Protein AF-A0A445ALJ9-F1 (afdb_monomer)

Organism: Arachis hypogaea (NCBI:txid3818)

Nearest PDB structures (foldseek):
  7dtq-assembly1_B  TM=8.914E-01  e=7.299E-04  Aloe arborescens
  7ffc-assembly4_H-2  TM=9.143E-01  e=3.117E-03  Aquilaria sinensis
  3oit-assembly1_B  TM=8.500E-01  e=1.412E-03  Oryza sativa Japonica Group
  6cqb-assembly1_B  TM=8.879E-01  e=2.394E-03  Piper methysticum
  7ffg-assembly1_A  TM=9.078E-01  e=3.117E-03  Aquilaria sinensis

Secondary structure (DSSP, 8-state):
-HHHHHHHHHHHHHHHHHHHHHH---GGGEEEEEEEESS---SS-HHHHHHHHHT--TT-EEEEESS-HHHHHHHHHHHHHHSTT-EEEEEEE--GGGS------

pLDDT: mean 81.62, std 11.23, range [48.72, 95.0]

Radius of gyration: 14.86 Å; Cα contacts (8 Å, |Δi|>4): 128; chains: 1; bounding box: 45×22×45 Å

Solvent-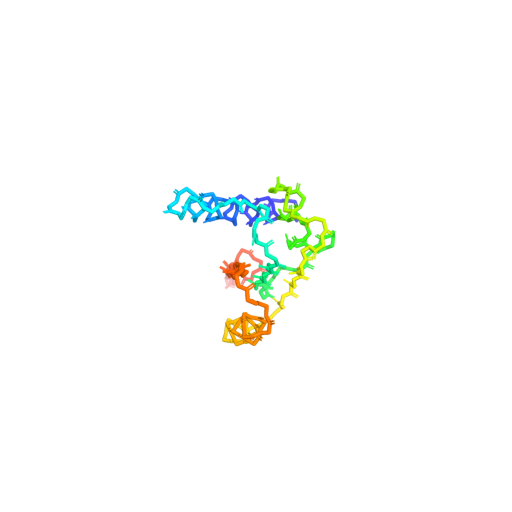accessible surface area (backbone atoms only — not comparable to full-atom values): 6325 Å² total; per-residue (Å²): 114,73,62,66,51,51,53,52,48,52,54,53,47,54,56,49,52,54,48,37,67,74,66,69,57,59,57,62,56,36,44,34,40,38,30,36,30,62,78,64,85,56,87,80,41,69,42,56,51,50,43,64,71,66,58,38,36,95,82,45,47,68,38,75,36,61,65,59,75,67,58,55,53,52,52,48,51,60,49,50,73,74,40,77,96,55,39,69,48,78,49,76,58,86,65,64,84,84,71,67,78,88,71,80,133

Sequence (105 aa):
MCTARKEVEDVMFGAIDDLLAKTSINPKDIEILIVNCSLFNPTPSLSANIVNHYKFRGNIKSFNLASAKVISTDLAKNFLQVHSNSYAIVVSTENITLNWYTGND

InterPro domains:
  IPR012392 Very-long-chain 3-ketoacyl-CoA synthase [PTHR31561] (3-105)
  IPR013601 FAE1/Type III polyketide synthase-like protein [PF08392] (2-105)
  IPR016039 Thiolase-like [G3DSA:3.40.47.10] (1-105)
  IPR016039 Thiolase-like [SSF53901] (4-105)

Foldseek 3Di:
DVVLLVVVLVVQVVVVVVVCVVVVDQLQLAQEEEEEEQQDADPVGSQVVVCVVSVYHPNHHYHYHNDDPPVQVVVQVVVCVVDPSGDYDYHYDYDCPRVDDPDDD

Structure (mmCIF, N/CA/C/O backbone):
data_AF-A0A445ALJ9-F1
#
_entry.id   AF-A0A445ALJ9-F1
#
loop_
_atom_site.group_PDB
_atom_site.id
_atom_site.type_symbol
_atom_site.label_atom_id
_atom_site.label_alt_id
_atom_site.label_comp_id
_atom_site.label_asym_id
_atom_site.label_entity_id
_atom_site.label_seq_id
_atom_site.pdbx_PDB_ins_code
_atom_site.Cartn_x
_atom_site.Cartn_y
_atom_site.Cartn_z
_atom_site.occupancy
_atom_site.B_iso_or_equiv
_atom_site.auth_seq_id
_atom_site.auth_comp_id
_atom_site.auth_asym_id
_atom_site.auth_atom_id
_atom_site.pdbx_PDB_model_num
ATOM 1 N N . MET A 1 1 ? 13.774 7.364 -17.288 1.00 48.72 1 MET A N 1
ATOM 2 C CA . MET A 1 1 ? 13.304 7.623 -15.904 1.00 48.72 1 MET A CA 1
ATOM 3 C C . MET A 1 1 ? 11.779 7.621 -15.777 1.00 48.72 1 MET A C 1
ATOM 5 O O . MET A 1 1 ? 11.291 6.926 -14.900 1.00 48.72 1 MET A O 1
ATOM 9 N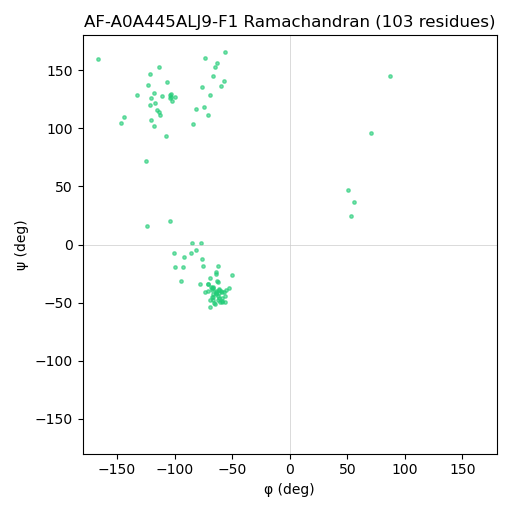 N . CYS A 1 2 ? 11.010 8.317 -16.631 1.00 55.34 2 CYS A N 1
ATOM 10 C CA . CYS A 1 2 ? 9.537 8.339 -16.520 1.00 55.34 2 CYS A CA 1
ATOM 11 C C . CYS A 1 2 ? 8.846 6.973 -16.717 1.00 55.34 2 CYS A C 1
ATOM 13 O O . CYS A 1 2 ? 7.823 6.722 -16.091 1.00 55.34 2 CYS A O 1
ATOM 15 N N . THR A 1 3 ? 9.407 6.080 -17.535 1.00 62.28 3 THR A N 1
ATOM 16 C CA . THR A 1 3 ? 8.843 4.746 -17.812 1.00 62.28 3 THR A CA 1
ATOM 17 C C . THR A 1 3 ? 8.909 3.812 -16.606 1.00 62.28 3 THR A C 1
ATOM 19 O O . THR A 1 3 ? 7.888 3.258 -16.224 1.00 62.28 3 THR A O 1
ATOM 22 N N . ALA A 1 4 ? 10.068 3.725 -15.944 1.00 63.09 4 ALA A N 1
ATOM 23 C CA . ALA A 1 4 ? 10.248 2.881 -14.759 1.00 63.09 4 ALA A CA 1
ATOM 24 C C . ALA A 1 4 ? 9.348 3.310 -13.587 1.00 63.09 4 ALA A C 1
ATOM 26 O O . ALA A 1 4 ? 8.890 2.470 -12.82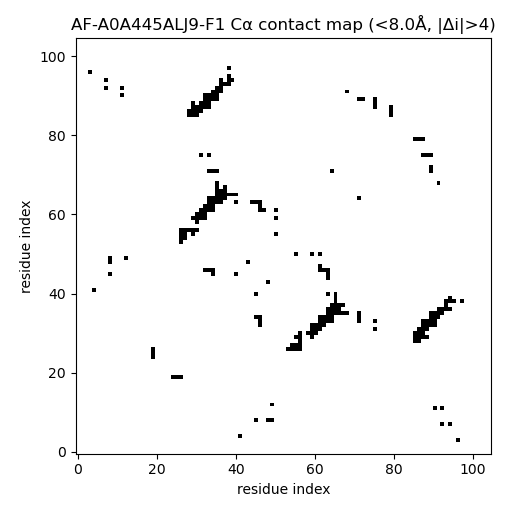1 1.00 63.09 4 ALA A O 1
ATOM 27 N N . ARG A 1 5 ? 9.062 4.616 -13.460 1.00 69.44 5 ARG A N 1
ATOM 28 C CA . ARG A 1 5 ? 8.115 5.119 -12.457 1.00 69.44 5 ARG A CA 1
ATOM 29 C C . ARG A 1 5 ? 6.701 4.618 -12.721 1.00 69.44 5 ARG A C 1
ATOM 31 O O . ARG A 1 5 ? 6.076 4.087 -11.813 1.00 69.44 5 ARG A O 1
ATOM 38 N N . LYS A 1 6 ? 6.228 4.792 -13.955 1.00 73.75 6 LYS A N 1
ATOM 39 C CA . LYS A 1 6 ? 4.870 4.419 -14.348 1.00 73.75 6 LYS A CA 1
ATOM 40 C C . LYS A 1 6 ? 4.651 2.912 -14.245 1.00 73.75 6 LYS A C 1
ATOM 42 O O . LYS A 1 6 ? 3.646 2.486 -13.710 1.00 73.75 6 LYS A O 1
ATOM 47 N N . GLU A 1 7 ? 5.628 2.122 -14.676 1.00 72.88 7 GLU A N 1
ATOM 48 C CA . GLU A 1 7 ? 5.572 0.662 -14.584 1.00 72.88 7 GLU A CA 1
ATOM 49 C C . GLU A 1 7 ? 5.470 0.176 -13.131 1.00 72.88 7 GLU A C 1
ATOM 51 O O . GLU A 1 7 ? 4.621 -0.650 -12.811 1.00 72.88 7 GLU A O 1
ATOM 56 N N . VAL A 1 8 ? 6.290 0.729 -12.229 1.00 74.12 8 VAL A N 1
ATOM 57 C CA . VAL A 1 8 ? 6.228 0.384 -10.800 1.00 74.12 8 VAL A CA 1
ATOM 58 C C . VAL A 1 8 ? 4.897 0.801 -10.187 1.00 74.12 8 VAL A C 1
ATOM 60 O O . VAL A 1 8 ? 4.323 0.043 -9.411 1.00 74.12 8 VAL A O 1
ATOM 63 N N . GLU A 1 9 ? 4.408 1.993 -10.523 1.00 80.12 9 GLU A N 1
ATOM 64 C CA . GLU A 1 9 ? 3.113 2.484 -10.053 1.00 80.12 9 GLU A CA 1
ATOM 65 C C . GLU A 1 9 ? 1.967 1.596 -10.553 1.00 80.12 9 GLU A C 1
ATOM 67 O O . GLU A 1 9 ? 1.178 1.147 -9.732 1.00 80.12 9 GLU A O 1
ATOM 72 N N . ASP A 1 10 ? 1.925 1.252 -11.842 1.00 81.88 10 ASP A N 1
ATOM 73 C CA . ASP A 1 10 ? 0.880 0.407 -12.432 1.00 81.88 10 ASP A CA 1
ATOM 74 C C . ASP A 1 10 ? 0.865 -1.002 -11.801 1.00 81.88 10 ASP A C 1
ATOM 76 O O . ASP A 1 10 ? -0.200 -1.518 -11.455 1.00 81.88 10 ASP A O 1
ATOM 80 N N . VAL A 1 11 ? 2.039 -1.607 -11.568 1.00 84.81 11 VAL A N 1
ATOM 81 C CA . VAL A 1 11 ? 2.151 -2.917 -10.897 1.00 84.81 11 VAL A CA 1
ATOM 82 C C . VAL A 1 11 ? 1.711 -2.837 -9.433 1.00 84.81 11 VAL A C 1
ATOM 84 O O . VAL A 1 11 ? 0.965 -3.698 -8.960 1.00 84.81 11 VAL A O 1
ATOM 87 N N . MET A 1 12 ? 2.149 -1.808 -8.699 1.00 87.88 12 MET A N 1
ATOM 88 C CA . MET A 1 12 ? 1.728 -1.608 -7.309 1.00 87.88 12 MET A CA 1
ATOM 89 C C . MET A 1 12 ? 0.229 -1.337 -7.208 1.00 87.88 12 MET A C 1
ATOM 91 O O . MET A 1 12 ? -0.412 -1.836 -6.286 1.00 87.88 12 MET A O 1
ATOM 95 N N . PHE A 1 13 ? -0.330 -0.556 -8.133 1.00 91.06 13 PHE A N 1
ATOM 96 C CA . PHE A 1 13 ? -1.751 -0.255 -8.148 1.00 91.06 13 PHE A CA 1
ATOM 97 C C . PHE A 1 13 ? -2.561 -1.520 -8.419 1.00 91.06 13 PHE A C 1
ATOM 99 O O . PHE A 1 13 ? -3.379 -1.867 -7.578 1.00 91.06 13 PHE A O 1
ATOM 106 N N . GLY A 1 14 ? -2.235 -2.299 -9.453 1.00 90.88 14 GLY A N 1
ATOM 107 C CA . GLY A 1 14 ? -2.934 -3.561 -9.715 1.00 90.88 14 GLY A CA 1
ATOM 108 C C . GLY A 1 14 ? -2.919 -4.527 -8.521 1.00 90.88 14 GLY A C 1
ATOM 109 O O . GLY A 1 14 ? -3.934 -5.142 -8.199 1.00 90.88 14 GLY A O 1
ATOM 110 N N . ALA A 1 15 ? -1.800 -4.614 -7.792 1.00 91.12 15 ALA A N 1
ATOM 111 C CA . ALA A 1 15 ? -1.714 -5.452 -6.594 1.00 91.12 15 ALA A CA 1
ATOM 112 C C . ALA A 1 15 ? -2.602 -4.955 -5.435 1.00 91.12 15 ALA A C 1
ATOM 114 O O . ALA A 1 15 ? -3.161 -5.764 -4.689 1.00 91.12 15 ALA A O 1
ATOM 115 N N . ILE A 1 16 ? -2.722 -3.635 -5.261 1.00 92.12 16 ILE A N 1
ATOM 116 C CA . ILE A 1 16 ? -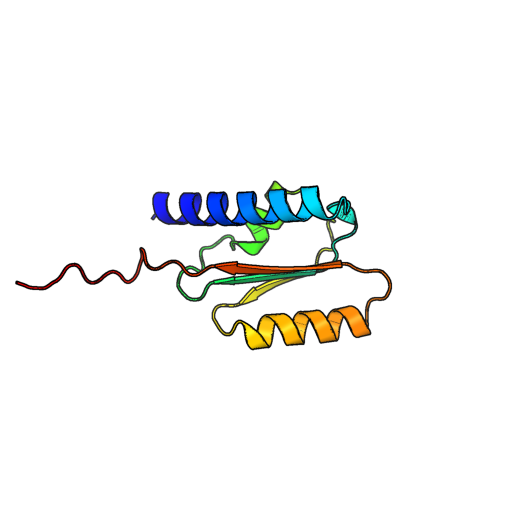3.584 -3.033 -4.237 1.00 92.12 16 ILE A CA 1
ATOM 117 C C . ILE A 1 16 ? -5.058 -3.167 -4.634 1.00 92.12 16 ILE A C 1
ATOM 119 O O . ILE A 1 16 ? -5.867 -3.513 -3.776 1.00 92.12 16 ILE A O 1
ATOM 123 N N . ASP A 1 17 ? -5.402 -2.969 -5.906 1.00 93.00 17 ASP A N 1
ATOM 124 C CA . ASP A 1 17 ? -6.757 -3.168 -6.429 1.00 93.00 17 ASP A CA 1
ATOM 125 C C . ASP A 1 17 ? -7.251 -4.593 -6.156 1.00 93.00 17 ASP A C 1
ATOM 127 O O . ASP A 1 17 ? -8.315 -4.785 -5.563 1.00 93.00 17 ASP A O 1
ATOM 131 N N . ASP A 1 18 ? -6.438 -5.598 -6.489 1.00 93.94 18 ASP A N 1
ATOM 132 C CA . ASP A 1 18 ? -6.738 -7.006 -6.218 1.00 93.94 18 ASP A CA 1
ATOM 133 C C . ASP A 1 18 ? -6.931 -7.288 -4.723 1.00 93.94 18 ASP A C 1
ATOM 135 O O . ASP A 1 18 ? -7.801 -8.075 -4.333 1.00 93.94 18 ASP A O 1
ATOM 139 N N . LEU A 1 19 ? -6.110 -6.671 -3.867 1.00 93.69 19 LEU A N 1
ATOM 140 C CA . LEU A 1 19 ? -6.206 -6.820 -2.417 1.00 93.69 19 LEU A CA 1
ATOM 141 C C . LEU A 1 19 ? -7.508 -6.210 -1.888 1.00 93.69 19 LEU A C 1
ATOM 143 O O . LEU A 1 19 ? -8.214 -6.853 -1.107 1.00 93.69 19 LEU A O 1
ATOM 147 N N . LEU A 1 20 ? -7.838 -4.991 -2.311 1.00 92.69 20 LEU A N 1
ATOM 148 C CA . LEU A 1 20 ? -9.056 -4.295 -1.902 1.00 92.69 20 LEU A CA 1
ATOM 149 C C . LEU A 1 20 ? -10.302 -5.037 -2.395 1.00 92.69 20 LEU A C 1
ATOM 151 O O . LEU A 1 20 ? -11.240 -5.229 -1.623 1.00 92.69 20 LEU A O 1
ATOM 155 N N . ALA A 1 21 ? -10.285 -5.545 -3.629 1.00 94.00 21 ALA A N 1
ATOM 156 C CA . ALA A 1 21 ? -11.370 -6.346 -4.183 1.00 94.00 21 ALA A CA 1
ATOM 157 C C . ALA A 1 21 ? -11.593 -7.649 -3.394 1.00 94.00 21 ALA A C 1
ATOM 159 O O . ALA A 1 21 ? -12.729 -7.987 -3.061 1.00 94.00 21 ALA A O 1
ATOM 160 N N . LYS A 1 22 ? -10.519 -8.370 -3.042 1.00 95.00 22 LYS A N 1
ATOM 161 C CA . LYS A 1 22 ? -10.607 -9.641 -2.294 1.00 95.00 22 LYS A CA 1
ATOM 162 C C . LYS A 1 22 ? -11.022 -9.460 -0.839 1.00 95.00 22 LYS A C 1
ATOM 164 O O . LYS A 1 22 ? -11.681 -10.331 -0.281 1.00 95.00 22 LYS A O 1
ATOM 169 N N . THR A 1 23 ? -10.605 -8.365 -0.213 1.00 92.81 23 THR A N 1
ATOM 170 C CA . THR A 1 23 ? -10.855 -8.122 1.215 1.00 92.81 23 THR A CA 1
ATOM 171 C C . THR A 1 23 ? -12.123 -7.316 1.472 1.00 92.81 23 THR A C 1
ATOM 173 O O . THR A 1 23 ? -12.645 -7.361 2.582 1.00 92.81 23 THR A O 1
ATOM 176 N N . SER A 1 24 ? -12.632 -6.592 0.467 1.00 91.88 24 SER A N 1
ATOM 177 C CA . SER A 1 24 ? -13.747 -5.642 0.604 1.00 91.88 24 SER A CA 1
ATOM 178 C C . SER A 1 24 ? -13.527 -4.591 1.705 1.00 91.88 24 SER A C 1
ATOM 180 O O . SER A 1 24 ? -14.484 -4.037 2.246 1.00 91.88 24 SER A O 1
ATOM 182 N N . ILE A 1 25 ? -12.264 -4.310 2.046 1.00 91.50 25 ILE A N 1
ATOM 183 C CA . ILE A 1 25 ? -11.891 -3.295 3.033 1.00 91.50 25 ILE A CA 1
ATOM 184 C C . ILE A 1 25 ? -12.032 -1.915 2.395 1.00 91.50 25 ILE A C 1
ATOM 186 O O . ILE A 1 25 ? -11.579 -1.679 1.274 1.00 91.50 25 ILE A O 1
ATOM 190 N N . ASN A 1 26 ? -12.630 -0.975 3.127 1.00 89.19 26 ASN A N 1
ATOM 191 C CA . ASN A 1 26 ? -12.692 0.407 2.681 1.00 89.19 26 ASN A CA 1
ATOM 192 C C . ASN A 1 26 ? -11.282 1.024 2.730 1.00 89.19 26 ASN A C 1
ATOM 194 O O . ASN A 1 26 ? -10.652 1.001 3.791 1.00 89.19 26 ASN A O 1
ATOM 198 N N . PRO A 1 27 ? -10.798 1.659 1.645 1.00 88.81 27 PRO A N 1
ATOM 199 C CA . PRO A 1 27 ? -9.516 2.359 1.639 1.00 88.81 27 PRO A CA 1
ATOM 200 C C . PRO A 1 27 ? -9.312 3.350 2.800 1.00 88.81 27 PRO A C 1
ATOM 202 O O . PRO A 1 27 ? -8.183 3.623 3.202 1.00 88.81 27 PRO A O 1
ATOM 205 N N . LYS A 1 28 ? -10.398 3.899 3.359 1.00 87.94 28 LYS A N 1
ATOM 206 C CA . LYS A 1 28 ? -10.356 4.829 4.500 1.00 87.94 28 LYS A CA 1
ATOM 207 C C . LYS A 1 28 ? -10.068 4.170 5.853 1.00 87.94 28 LYS A C 1
ATOM 209 O O . LYS A 1 28 ? -9.662 4.888 6.767 1.00 87.94 28 LYS A O 1
ATOM 214 N N . ASP A 1 29 ? -10.252 2.857 5.970 1.00 89.75 29 ASP A N 1
ATOM 215 C CA . ASP A 1 29 ? -9.991 2.092 7.199 1.00 89.75 29 ASP A CA 1
ATOM 216 C C . ASP A 1 29 ? -8.515 1.663 7.310 1.00 89.75 29 ASP A C 1
ATOM 218 O O . ASP A 1 29 ? -8.071 1.138 8.332 1.00 89.75 29 ASP A O 1
ATOM 222 N N . ILE A 1 30 ? -7.731 1.898 6.255 1.00 91.75 30 ILE A N 1
ATOM 223 C CA . ILE A 1 30 ? -6.292 1.650 6.238 1.00 91.75 30 ILE A CA 1
ATOM 224 C C . ILE A 1 30 ? -5.587 2.825 6.907 1.00 91.75 30 ILE A C 1
ATOM 226 O O . ILE A 1 30 ? -5.612 3.957 6.417 1.00 91.75 30 ILE A O 1
ATOM 230 N N . GLU A 1 31 ? -4.921 2.549 8.025 1.00 91.56 31 GLU A N 1
ATOM 231 C CA . GLU A 1 31 ? -4.206 3.569 8.795 1.00 91.56 31 GLU A CA 1
ATOM 232 C C . GLU A 1 31 ? -2.701 3.572 8.522 1.00 91.56 31 GLU A C 1
ATOM 234 O O . GLU A 1 31 ? -2.030 4.574 8.788 1.00 91.56 31 GLU A O 1
ATOM 239 N N . ILE A 1 32 ? -2.156 2.475 7.987 1.00 92.62 32 ILE A N 1
ATOM 240 C CA . ILE A 1 32 ? -0.718 2.304 7.764 1.00 92.62 32 ILE A CA 1
ATOM 241 C C . ILE A 1 32 ? -0.466 1.780 6.350 1.00 92.62 32 ILE A C 1
ATOM 243 O O . ILE A 1 32 ? -1.009 0.752 5.947 1.00 92.62 32 ILE A O 1
ATOM 247 N N . LEU A 1 33 ? 0.418 2.460 5.622 1.00 92.94 33 LEU A N 1
ATOM 248 C CA . LEU A 1 33 ? 0.962 2.012 4.344 1.00 92.94 33 LEU A CA 1
ATOM 249 C C . LEU A 1 33 ? 2.482 1.926 4.454 1.00 92.94 33 LEU A C 1
ATOM 251 O O . LEU A 1 33 ? 3.154 2.932 4.676 1.00 92.94 33 LEU A O 1
ATOM 255 N N . ILE A 1 34 ? 3.036 0.740 4.243 1.00 91.19 34 ILE A N 1
ATOM 256 C CA . ILE A 1 34 ? 4.479 0.523 4.186 1.00 91.19 34 ILE A CA 1
ATOM 257 C C . ILE A 1 34 ? 4.824 0.069 2.775 1.00 91.19 34 ILE A C 1
ATOM 259 O O . ILE A 1 34 ? 4.392 -0.992 2.336 1.00 91.19 34 ILE A O 1
ATOM 263 N N . VAL A 1 35 ? 5.605 0.875 2.064 1.00 88.81 35 VAL A N 1
ATOM 264 C CA . VAL A 1 35 ? 6.146 0.542 0.747 1.00 88.81 35 VAL A CA 1
ATOM 265 C C . VAL A 1 35 ? 7.607 0.169 0.916 1.00 88.81 35 VAL A C 1
ATOM 267 O O . VAL A 1 35 ? 8.380 0.917 1.504 1.00 88.81 35 VAL A O 1
ATOM 270 N N . ASN A 1 36 ? 7.985 -0.992 0.404 1.00 85.81 36 ASN A N 1
ATOM 271 C CA . ASN A 1 36 ? 9.357 -1.459 0.349 1.00 85.81 36 ASN A CA 1
ATOM 272 C C . ASN A 1 36 ? 9.790 -1.533 -1.120 1.00 85.81 36 ASN A C 1
ATOM 274 O O . ASN A 1 36 ? 9.261 -2.340 -1.891 1.00 85.81 36 ASN A O 1
ATOM 278 N N . CYS A 1 37 ? 10.745 -0.681 -1.494 1.00 76.75 37 CYS A N 1
ATOM 279 C CA . CYS A 1 37 ? 11.374 -0.679 -2.809 1.00 76.75 37 CYS A CA 1
ATOM 280 C C . CYS A 1 37 ? 12.857 -0.322 -2.668 1.00 76.75 37 CYS A C 1
ATOM 282 O O . CYS A 1 37 ? 13.225 0.813 -2.363 1.00 76.75 37 CYS A O 1
ATOM 284 N N . SER A 1 38 ? 13.727 -1.302 -2.889 1.00 69.69 38 SER A N 1
ATOM 285 C CA . SER A 1 38 ? 15.169 -1.135 -2.691 1.00 69.69 38 SER A CA 1
ATOM 286 C C . SER A 1 38 ? 15.858 -0.374 -3.818 1.00 69.69 38 SER A C 1
ATOM 288 O O . SER A 1 38 ? 16.789 0.389 -3.578 1.00 69.69 38 SER A O 1
ATOM 290 N N . LEU A 1 39 ? 15.386 -0.553 -5.050 1.00 66.75 39 LEU A N 1
ATOM 291 C CA . LEU A 1 39 ? 16.077 -0.080 -6.252 1.00 66.75 39 LEU A CA 1
ATOM 292 C C . LEU A 1 39 ? 15.512 1.228 -6.816 1.00 66.75 39 LEU A C 1
ATOM 294 O O . LEU A 1 39 ? 16.094 1.800 -7.735 1.00 66.75 39 LEU A O 1
ATOM 298 N N . PHE A 1 40 ? 14.394 1.723 -6.277 1.00 67.44 40 PHE A N 1
ATOM 299 C CA . PHE A 1 40 ? 13.719 2.898 -6.815 1.00 67.44 40 PHE A CA 1
ATOM 300 C C . PHE A 1 40 ? 13.047 3.734 -5.716 1.00 67.44 40 PHE A C 1
ATOM 302 O O . PHE A 1 40 ? 11.985 3.388 -5.207 1.00 67.44 40 PHE A O 1
ATOM 309 N N . ASN A 1 41 ? 13.665 4.870 -5.374 1.00 71.50 41 ASN A N 1
ATOM 310 C CA . ASN A 1 41 ? 13.182 5.812 -4.358 1.00 71.50 41 ASN A CA 1
ATOM 311 C C . ASN A 1 41 ? 13.041 7.230 -4.945 1.00 71.50 41 ASN A C 1
ATOM 313 O O . ASN A 1 41 ? 13.874 8.095 -4.676 1.00 71.50 41 ASN A O 1
ATOM 317 N N . PRO A 1 42 ? 12.032 7.471 -5.804 1.00 72.56 42 PRO A N 1
ATOM 318 C CA . PRO A 1 42 ? 11.815 8.776 -6.423 1.00 72.56 42 PRO A CA 1
ATOM 319 C C . PRO A 1 42 ? 11.254 9.801 -5.423 1.00 72.56 42 PRO A C 1
ATOM 321 O O . PRO A 1 42 ? 10.633 9.434 -4.428 1.00 72.56 42 PRO A O 1
ATOM 324 N N . THR A 1 43 ? 11.383 11.090 -5.745 1.00 74.38 43 THR A N 1
ATOM 325 C CA . THR A 1 43 ? 10.659 12.183 -5.071 1.00 74.38 43 THR A CA 1
ATOM 326 C C . THR A 1 43 ? 9.638 12.783 -6.047 1.00 74.38 43 THR A C 1
ATOM 328 O O . THR A 1 43 ? 10.020 13.117 -7.171 1.00 74.38 43 THR A O 1
ATOM 331 N N . PRO A 1 44 ? 8.346 12.922 -5.687 1.00 76.06 44 PRO A N 1
ATOM 332 C CA . PRO A 1 44 ? 7.702 12.422 -4.465 1.00 76.06 44 PRO A CA 1
ATOM 333 C C . PRO A 1 44 ? 7.688 10.884 -4.400 1.00 76.06 44 PRO A C 1
ATOM 335 O O . PRO A 1 44 ? 7.715 10.230 -5.448 1.00 76.06 44 PRO A O 1
ATOM 33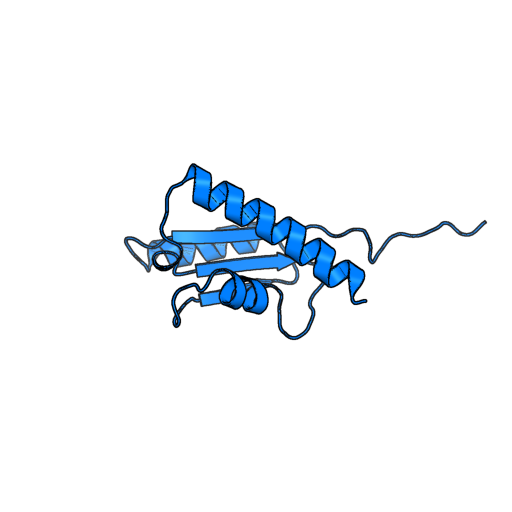8 N N . SER A 1 45 ? 7.672 10.338 -3.176 1.00 82.81 45 SER A N 1
ATOM 339 C CA . SER A 1 45 ? 7.829 8.902 -2.898 1.00 82.81 45 SER A CA 1
ATOM 340 C C . SER A 1 45 ? 6.707 8.048 -3.486 1.00 82.81 45 SER A C 1
ATOM 342 O O . SER A 1 45 ? 5.582 8.510 -3.678 1.00 82.81 45 SER A O 1
ATOM 344 N N . LEU A 1 46 ? 6.995 6.763 -3.712 1.00 82.12 46 LEU A N 1
ATOM 345 C CA . LEU A 1 46 ? 5.998 5.781 -4.157 1.00 82.12 46 LEU A CA 1
ATOM 346 C C . LEU A 1 46 ? 4.820 5.695 -3.179 1.00 82.12 46 LEU A C 1
ATOM 348 O O . LEU A 1 46 ? 3.664 5.689 -3.594 1.00 82.12 46 LEU A O 1
ATOM 352 N N . SER A 1 47 ? 5.105 5.730 -1.873 1.00 86.75 47 SER A N 1
ATOM 353 C CA . SER A 1 47 ? 4.076 5.771 -0.831 1.00 86.75 47 SER A CA 1
ATOM 354 C C . SER A 1 47 ? 3.153 6.987 -0.963 1.00 86.75 47 SER A C 1
ATOM 356 O O . SER A 1 47 ? 1.941 6.844 -0.826 1.00 86.75 47 SER A O 1
ATOM 358 N N . ALA A 1 48 ? 3.690 8.167 -1.291 1.00 87.00 48 ALA A N 1
ATOM 359 C CA . ALA A 1 48 ? 2.891 9.373 -1.482 1.00 87.00 48 ALA A CA 1
ATOM 360 C C . ALA A 1 48 ? 1.987 9.275 -2.721 1.00 87.00 48 ALA A C 1
ATOM 362 O O . ALA A 1 48 ? 0.834 9.708 -2.671 1.00 87.00 48 ALA A O 1
ATOM 363 N N . ASN A 1 49 ? 2.467 8.662 -3.809 1.00 88.25 49 ASN A N 1
ATOM 364 C CA . ASN A 1 49 ? 1.646 8.459 -5.006 1.00 88.25 49 ASN A CA 1
ATOM 365 C C . ASN A 1 49 ? 0.493 7.495 -4.733 1.00 88.25 49 ASN A C 1
ATOM 367 O O . ASN A 1 49 ? -0.633 7.795 -5.117 1.00 88.25 49 ASN A O 1
ATOM 371 N N . ILE A 1 50 ? 0.745 6.394 -4.017 1.00 89.50 50 ILE A N 1
ATOM 372 C CA . ILE A 1 50 ? -0.297 5.435 -3.620 1.00 89.50 50 ILE A CA 1
ATOM 373 C C . ILE A 1 50 ? -1.356 6.119 -2.751 1.00 89.50 50 ILE A C 1
ATOM 375 O O . ILE A 1 50 ? -2.545 6.022 -3.047 1.00 89.50 50 ILE A O 1
ATOM 379 N N . VAL A 1 51 ? -0.941 6.862 -1.718 1.00 91.44 51 VAL A N 1
ATOM 380 C CA . VAL A 1 51 ? -1.869 7.604 -0.845 1.00 91.44 51 VAL A CA 1
ATOM 381 C C . VAL A 1 51 ? -2.743 8.559 -1.659 1.00 91.44 51 VAL A C 1
ATOM 383 O O . VAL A 1 51 ? -3.959 8.614 -1.461 1.00 91.44 51 VAL A O 1
ATOM 386 N N . ASN A 1 52 ? -2.143 9.290 -2.603 1.00 90.19 52 ASN A N 1
ATOM 387 C CA . ASN A 1 52 ? -2.873 10.231 -3.444 1.00 90.19 52 ASN A CA 1
ATOM 388 C C . ASN A 1 52 ? -3.791 9.543 -4.470 1.00 90.19 52 ASN A C 1
ATOM 390 O O . ASN A 1 52 ? -4.853 10.091 -4.774 1.00 90.19 52 ASN A O 1
ATOM 394 N N . HIS A 1 53 ? -3.400 8.382 -4.998 1.00 90.31 53 HIS A N 1
ATOM 395 C CA . 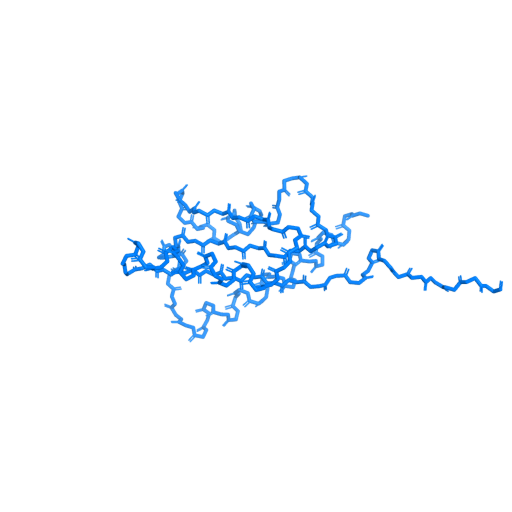HIS A 1 53 ? -4.175 7.617 -5.975 1.00 90.31 53 HIS A CA 1
ATOM 396 C C . HIS A 1 53 ? -5.439 7.028 -5.337 1.00 90.31 53 HIS A C 1
ATOM 398 O O . HIS A 1 53 ? -6.545 7.329 -5.776 1.00 90.31 53 HIS A O 1
ATOM 404 N N . TYR A 1 54 ? -5.284 6.291 -4.233 1.00 90.12 54 TYR A N 1
ATOM 405 C CA . TYR A 1 54 ? -6.387 5.597 -3.555 1.00 90.12 54 TYR A CA 1
ATOM 406 C C . TYR A 1 54 ? -7.224 6.478 -2.633 1.00 90.12 54 TYR A C 1
ATOM 408 O O . TYR A 1 54 ? -8.212 6.014 -2.064 1.00 90.12 54 TYR A O 1
ATOM 416 N N . LYS A 1 55 ? -6.833 7.747 -2.460 1.00 89.38 55 LYS A N 1
ATOM 417 C CA . LYS A 1 55 ? -7.492 8.687 -1.541 1.00 89.38 55 LYS A CA 1
ATOM 418 C C . LYS A 1 55 ? -7.658 8.076 -0.149 1.00 89.38 55 LYS A C 1
ATOM 420 O O . LYS A 1 55 ? -8.729 8.153 0.459 1.00 89.38 55 LYS A O 1
ATOM 425 N N . PHE A 1 56 ? -6.571 7.477 0.343 1.00 89.50 56 PHE A N 1
ATOM 426 C CA . PHE A 1 56 ? -6.493 6.997 1.716 1.00 89.50 56 PHE A CA 1
ATOM 427 C C . PHE A 1 56 ? -6.769 8.130 2.709 1.00 89.50 56 PHE A C 1
ATOM 429 O O . PHE A 1 56 ? -6.791 9.319 2.371 1.00 89.50 56 PHE A O 1
ATOM 436 N N . ARG A 1 57 ? -7.011 7.758 3.965 1.00 87.50 57 ARG A N 1
ATOM 437 C CA . ARG A 1 57 ? -7.323 8.713 5.026 1.00 87.50 57 ARG A CA 1
ATOM 438 C C . ARG A 1 57 ? -6.206 9.760 5.166 1.00 87.50 57 ARG A C 1
ATOM 440 O O . ARG A 1 57 ? -5.026 9.434 5.100 1.00 87.50 57 ARG A O 1
ATOM 447 N N . GLY A 1 58 ? -6.571 11.022 5.405 1.00 86.06 58 GLY A N 1
ATOM 448 C CA . GLY A 1 58 ? -5.608 12.136 5.435 1.00 86.06 58 GLY A CA 1
ATOM 449 C C . GLY A 1 58 ? -4.530 12.049 6.527 1.00 86.06 58 GLY A C 1
ATOM 450 O O . GLY A 1 58 ? -3.501 12.702 6.414 1.00 86.06 58 GLY A O 1
ATOM 451 N N . ASN A 1 59 ? -4.741 11.237 7.565 1.00 88.06 59 ASN A N 1
ATOM 452 C CA . ASN A 1 59 ? -3.785 10.971 8.646 1.00 88.06 59 ASN A CA 1
ATOM 453 C C . ASN A 1 59 ? -3.096 9.597 8.517 1.00 88.06 59 ASN A C 1
ATOM 455 O O . ASN A 1 59 ? -2.606 9.072 9.518 1.00 88.06 59 ASN A O 1
ATOM 459 N N . ILE A 1 60 ? -3.084 8.999 7.321 1.00 92.44 60 ILE A N 1
ATOM 460 C CA . ILE A 1 60 ? -2.406 7.723 7.081 1.00 92.44 60 ILE A CA 1
ATOM 461 C C . ILE A 1 60 ? -0.909 7.822 7.394 1.00 92.44 60 ILE A C 1
ATOM 46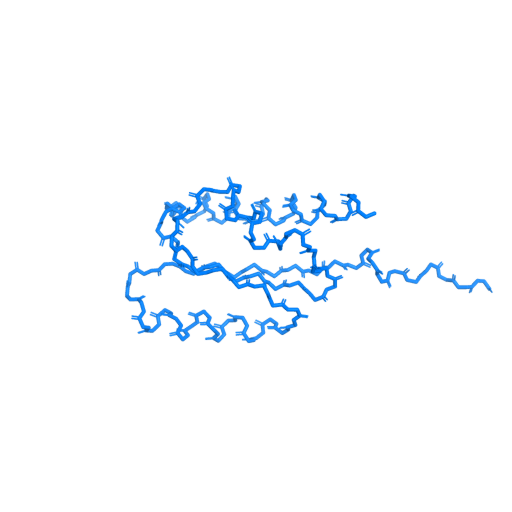3 O O . ILE A 1 60 ? -0.219 8.765 6.998 1.00 92.44 60 ILE A O 1
ATOM 467 N N . LYS A 1 61 ? -0.382 6.808 8.080 1.00 91.00 61 LYS A N 1
ATOM 468 C CA . LYS A 1 61 ? 1.053 6.661 8.321 1.00 91.00 61 LYS A CA 1
ATOM 469 C C . LYS A 1 61 ? 1.679 5.975 7.115 1.00 91.00 61 LYS A C 1
ATOM 471 O O . LYS A 1 61 ? 1.519 4.770 6.936 1.00 91.00 61 LYS A O 1
ATOM 476 N N . SER A 1 62 ? 2.365 6.746 6.275 1.00 90.50 62 SER A N 1
ATOM 477 C CA . SER A 1 62 ? 3.033 6.219 5.082 1.00 90.50 62 SER A CA 1
ATOM 478 C C . SER A 1 62 ? 4.546 6.115 5.289 1.00 90.50 62 SER A C 1
ATOM 480 O O . SER A 1 62 ? 5.184 7.090 5.686 1.00 90.50 62 SER A O 1
ATOM 482 N N . PHE A 1 63 ? 5.119 4.949 5.000 1.00 87.69 63 PHE A N 1
ATOM 483 C CA . PHE A 1 63 ? 6.551 4.668 5.104 1.00 87.69 63 PHE A CA 1
ATOM 484 C C . PHE A 1 63 ? 7.078 4.196 3.750 1.00 87.69 63 PHE A C 1
ATOM 486 O O . PHE A 1 63 ? 6.435 3.382 3.091 1.00 87.69 63 PHE A O 1
ATOM 493 N N . ASN A 1 64 ? 8.248 4.689 3.343 1.00 85.75 64 ASN A N 1
ATOM 494 C CA . ASN A 1 64 ? 8.959 4.204 2.162 1.00 85.75 64 ASN A CA 1
ATOM 495 C C . ASN A 1 64 ? 10.331 3.682 2.601 1.00 85.75 64 ASN A C 1
ATOM 497 O O . ASN A 1 64 ? 11.199 4.463 2.991 1.00 85.75 64 ASN A O 1
ATOM 501 N N . LEU A 1 65 ? 10.494 2.362 2.605 1.00 81.38 65 LEU A N 1
ATOM 502 C CA . LEU A 1 65 ? 11.695 1.672 3.053 1.00 81.38 65 LEU A CA 1
ATOM 503 C C . LEU A 1 65 ? 12.543 1.280 1.841 1.00 81.38 65 LEU A C 1
ATOM 505 O O . LEU A 1 65 ? 12.070 0.611 0.923 1.00 81.38 65 LEU A O 1
ATOM 509 N N . ALA A 1 66 ? 13.815 1.678 1.871 1.00 71.19 66 ALA A N 1
ATOM 510 C CA . ALA A 1 66 ? 14.791 1.379 0.826 1.00 71.19 66 ALA A CA 1
ATOM 511 C C . ALA A 1 66 ? 15.471 0.003 0.996 1.00 71.19 66 ALA A C 1
ATOM 513 O O . ALA A 1 66 ? 16.360 -0.340 0.223 1.00 71.19 66 ALA A O 1
ATOM 514 N N . SER A 1 67 ? 15.107 -0.787 2.015 1.00 66.12 67 SER A N 1
ATOM 515 C CA . SER A 1 67 ? 15.590 -2.162 2.189 1.00 66.12 67 SER A CA 1
ATOM 516 C C . SER A 1 67 ? 14.779 -2.937 3.239 1.00 66.12 67 SER A C 1
ATOM 518 O O . SER A 1 67 ? 14.178 -2.350 4.138 1.00 66.12 67 SER A O 1
ATOM 520 N N . ALA A 1 68 ? 14.866 -4.267 3.140 1.00 64.62 68 ALA A N 1
ATOM 521 C CA . ALA A 1 68 ? 14.407 -5.296 4.076 1.00 64.62 68 ALA A CA 1
ATOM 522 C C . ALA A 1 68 ? 12.883 -5.508 4.216 1.00 64.62 68 ALA A C 1
ATOM 524 O O . ALA A 1 68 ? 12.200 -4.957 5.082 1.00 64.62 68 ALA A O 1
ATOM 525 N N . LYS A 1 69 ? 12.390 -6.498 3.459 1.00 65.88 69 LYS A N 1
ATOM 526 C CA . LYS A 1 69 ? 11.029 -7.058 3.552 1.00 65.88 69 LYS A CA 1
ATOM 527 C C . LYS A 1 69 ? 10.649 -7.494 4.979 1.00 65.88 69 LYS A C 1
ATOM 529 O O . LYS A 1 69 ? 9.526 -7.255 5.402 1.00 65.88 69 LYS A O 1
ATOM 534 N N . VAL A 1 70 ? 11.579 -8.060 5.753 1.00 77.81 70 VAL A N 1
ATOM 535 C CA . VAL A 1 70 ? 11.311 -8.527 7.132 1.00 77.81 70 VAL A CA 1
ATOM 536 C C . VAL A 1 70 ? 11.053 -7.367 8.103 1.00 77.81 70 VAL A C 1
ATOM 538 O O . VAL A 1 70 ? 10.169 -7.459 8.955 1.00 77.81 70 VAL A O 1
ATOM 541 N N . ILE A 1 71 ? 11.762 -6.246 7.938 1.00 82.06 71 ILE A N 1
ATOM 542 C CA . ILE A 1 71 ? 11.569 -5.051 8.774 1.00 82.06 71 ILE A CA 1
ATOM 543 C C . ILE A 1 71 ? 10.187 -4.448 8.513 1.00 82.06 71 ILE A C 1
ATOM 545 O O . ILE A 1 71 ? 9.514 -4.026 9.448 1.00 82.06 71 ILE A O 1
ATOM 549 N N . SER A 1 72 ? 9.722 -4.467 7.259 1.00 82.06 72 SER A N 1
ATOM 550 C CA . SER A 1 72 ? 8.396 -3.946 6.908 1.00 82.06 72 SER A CA 1
ATOM 551 C C . SER A 1 72 ? 7.255 -4.701 7.605 1.00 82.06 72 SER A C 1
ATOM 553 O O . SER A 1 72 ? 6.312 -4.081 8.097 1.00 82.06 72 SER A O 1
ATOM 555 N N . THR A 1 73 ? 7.367 -6.026 7.731 1.00 84.69 73 THR A N 1
ATOM 556 C CA . THR A 1 73 ? 6.392 -6.849 8.457 1.00 84.69 73 THR A CA 1
ATOM 557 C C . THR A 1 73 ? 6.448 -6.652 9.968 1.00 84.69 73 THR A C 1
ATOM 559 O O . THR A 1 73 ? 5.395 -6.579 10.599 1.00 84.69 73 THR A O 1
ATOM 562 N N . ASP A 1 74 ? 7.641 -6.529 10.559 1.00 87.75 74 ASP A N 1
ATOM 563 C CA . ASP A 1 74 ? 7.763 -6.275 12.001 1.00 87.75 74 ASP A CA 1
ATOM 564 C C . ASP A 1 74 ? 7.237 -4.879 12.368 1.00 87.75 74 ASP A C 1
ATOM 566 O O . ASP A 1 74 ? 6.490 -4.720 13.333 1.00 87.75 74 ASP A O 1
ATOM 570 N N . LEU A 1 75 ? 7.510 -3.879 11.523 1.00 86.50 75 LEU A N 1
ATOM 571 C CA . LEU A 1 75 ? 6.955 -2.537 11.662 1.00 86.50 75 LEU A CA 1
ATOM 572 C C . LEU A 1 75 ? 5.421 -2.560 11.638 1.00 86.50 75 LEU A C 1
ATOM 574 O O . LEU A 1 75 ? 4.787 -1.988 12.525 1.00 86.50 75 LEU A O 1
ATOM 578 N N . ALA A 1 76 ? 4.821 -3.253 10.664 1.00 88.88 76 ALA A N 1
ATOM 579 C CA . ALA A 1 76 ? 3.369 -3.406 10.585 1.00 88.88 76 ALA A CA 1
ATOM 580 C C . ALA A 1 76 ? 2.803 -4.069 11.850 1.00 88.88 76 ALA A C 1
ATOM 582 O O . ALA A 1 76 ? 1.838 -3.572 12.428 1.00 88.88 76 ALA A O 1
ATOM 583 N N . LYS A 1 77 ? 3.437 -5.151 12.322 1.00 89.50 77 LYS A N 1
ATOM 584 C CA . LYS A 1 77 ? 3.038 -5.860 13.543 1.00 89.50 77 LYS A CA 1
ATOM 585 C C . LYS A 1 77 ? 3.059 -4.942 14.765 1.00 89.50 77 LYS A C 1
ATOM 587 O O . LYS A 1 77 ? 2.070 -4.892 15.492 1.00 89.50 77 LYS A O 1
ATOM 592 N N . ASN A 1 78 ? 4.149 -4.206 14.974 1.00 89.38 78 ASN A N 1
ATOM 593 C CA . ASN A 1 78 ? 4.290 -3.298 16.114 1.00 89.38 78 ASN A CA 1
ATOM 594 C C . ASN A 1 78 ? 3.228 -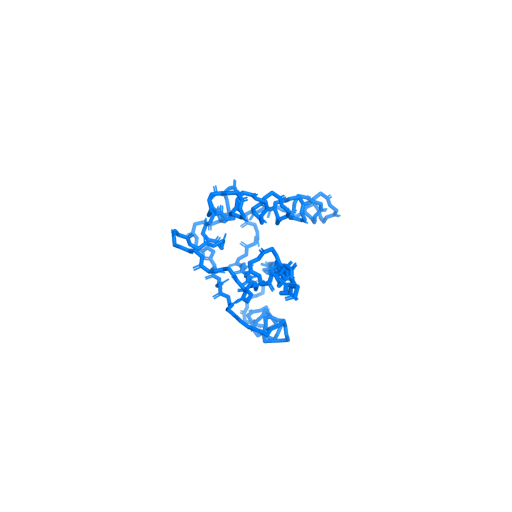2.191 16.085 1.00 89.38 78 ASN A C 1
ATOM 596 O O . ASN A 1 78 ? 2.660 -1.853 17.121 1.00 89.38 78 ASN A O 1
ATOM 600 N N . PHE A 1 79 ? 2.892 -1.664 14.904 1.00 87.25 79 PHE A N 1
ATOM 601 C CA . PHE A 1 79 ? 1.810 -0.690 14.793 1.00 87.25 79 PHE A CA 1
ATOM 602 C C . PHE A 1 79 ? 0.432 -1.291 15.088 1.00 87.25 79 PHE A C 1
ATOM 604 O O . PHE A 1 79 ? -0.331 -0.687 15.839 1.00 87.25 79 PHE A O 1
ATOM 611 N N . LEU A 1 80 ? 0.119 -2.471 14.550 1.00 88.38 80 LEU A N 1
ATOM 612 C CA . LEU A 1 80 ? -1.168 -3.138 14.782 1.00 88.38 80 LEU A CA 1
ATOM 613 C C . LEU A 1 80 ? -1.370 -3.539 16.254 1.00 88.38 80 LEU A C 1
ATOM 615 O O . LEU A 1 80 ? -2.503 -3.620 16.716 1.00 88.38 80 LEU A O 1
ATOM 619 N N . GLN A 1 81 ? -0.289 -3.750 17.013 1.00 88.38 81 GLN A N 1
ATOM 620 C CA . GLN A 1 81 ? -0.367 -3.980 18.462 1.00 88.38 81 GLN A CA 1
ATOM 621 C C . GLN A 1 81 ? -0.794 -2.735 19.253 1.00 88.38 81 GLN A C 1
ATOM 623 O O . GLN A 1 81 ? -1.393 -2.866 20.317 1.00 88.38 81 GLN A O 1
ATOM 628 N N . VAL A 1 82 ? -0.491 -1.536 18.748 1.00 87.62 82 VAL A N 1
ATOM 629 C CA . VAL A 1 82 ? -0.817 -0.257 19.403 1.00 87.62 82 VAL A CA 1
ATOM 630 C C . VAL A 1 82 ? -2.139 0.319 18.885 1.00 87.62 82 VAL A C 1
ATOM 632 O O . VAL A 1 82 ? -2.860 0.984 19.628 1.00 87.62 82 VAL A O 1
ATOM 635 N N . HIS A 1 83 ? -2.473 0.060 17.621 1.00 81.38 83 HIS A N 1
ATOM 636 C CA . HIS A 1 83 ? -3.660 0.578 16.945 1.00 81.38 83 HIS A CA 1
ATOM 637 C C . HIS A 1 83 ? -4.706 -0.529 16.749 1.00 81.38 83 HIS A C 1
ATOM 639 O O . HIS A 1 83 ? -4.682 -1.260 15.756 1.00 81.38 83 HIS A O 1
ATOM 645 N N . SER A 1 84 ? -5.646 -0.648 17.691 1.00 77.75 84 SER A N 1
ATOM 646 C CA . SER A 1 84 ? -6.751 -1.605 17.592 1.00 77.75 84 SER A CA 1
ATOM 647 C C . SER A 1 84 ? -7.707 -1.261 16.442 1.00 77.75 84 SER A C 1
ATOM 649 O O . SER A 1 84 ? -7.953 -0.094 16.148 1.00 77.75 84 SER A O 1
ATOM 651 N N . ASN A 1 85 ? -8.255 -2.297 15.794 1.00 82.56 85 ASN A N 1
ATOM 652 C CA . ASN A 1 85 ? -9.199 -2.180 14.673 1.00 82.56 85 ASN A CA 1
ATOM 653 C C . ASN A 1 85 ? -8.676 -1.343 13.486 1.00 82.56 85 ASN A C 1
ATOM 655 O O . ASN A 1 85 ? -9.433 -0.609 12.854 1.00 82.56 85 ASN A O 1
ATOM 659 N N . SER A 1 86 ? -7.377 -1.445 13.202 1.00 84.50 86 SER A N 1
ATOM 660 C CA . SER A 1 86 ? -6.735 -0.780 12.069 1.00 84.50 86 SER A CA 1
ATOM 661 C C . SER A 1 86 ? -6.245 -1.798 11.041 1.00 84.50 86 SER A C 1
ATOM 663 O O . SER A 1 86 ? -5.921 -2.940 11.379 1.00 84.50 86 SER A O 1
ATOM 665 N N . TYR A 1 87 ? -6.175 -1.377 9.778 1.00 92.06 87 TYR A N 1
ATOM 666 C CA . TYR A 1 87 ? -5.549 -2.159 8.717 1.00 92.06 87 TYR A CA 1
ATOM 667 C C . TYR A 1 87 ? -4.202 -1.556 8.324 1.00 92.06 87 TYR A C 1
ATOM 669 O O . TYR A 1 87 ? -4.049 -0.336 8.202 1.00 92.06 87 TYR A O 1
ATOM 677 N N . ALA A 1 88 ? -3.230 -2.437 8.093 1.00 92.38 88 ALA A N 1
ATOM 678 C CA . ALA A 1 88 ? -1.923 -2.090 7.562 1.00 92.38 88 ALA A CA 1
ATOM 679 C C . ALA A 1 88 ? -1.715 -2.787 6.216 1.00 92.38 88 ALA A C 1
ATOM 681 O O . ALA A 1 88 ? -1.899 -4.000 6.108 1.00 92.38 88 ALA A O 1
ATOM 682 N N . ILE A 1 89 ? -1.294 -2.029 5.204 1.00 92.38 89 ILE A N 1
ATOM 683 C CA . ILE A 1 89 ? -0.859 -2.575 3.919 1.00 92.38 89 ILE A CA 1
ATOM 684 C C . ILE A 1 89 ? 0.663 -2.532 3.858 1.00 92.38 89 ILE A C 1
ATOM 686 O O . ILE A 1 89 ? 1.278 -1.484 4.062 1.00 92.38 89 ILE A O 1
ATOM 690 N N . VAL A 1 90 ? 1.263 -3.672 3.516 1.00 91.06 90 VAL A N 1
ATOM 691 C CA . VAL A 1 90 ? 2.687 -3.783 3.198 1.00 91.06 90 VAL A CA 1
ATOM 692 C C . VAL A 1 90 ? 2.824 -4.124 1.719 1.00 91.06 90 VAL A C 1
ATOM 694 O O . VAL A 1 90 ? 2.482 -5.226 1.297 1.00 91.06 90 VAL A O 1
ATOM 697 N N . VAL A 1 91 ? 3.337 -3.183 0.930 1.00 88.75 91 VAL A N 1
ATOM 698 C CA . VAL A 1 91 ? 3.621 -3.361 -0.497 1.00 88.75 91 VAL A CA 1
ATOM 699 C C . VAL A 1 91 ? 5.117 -3.568 -0.656 1.00 88.75 91 VAL A C 1
ATOM 701 O O . VAL A 1 91 ? 5.912 -2.736 -0.230 1.00 88.75 91 VAL A O 1
ATOM 704 N N . SER A 1 92 ? 5.524 -4.675 -1.266 1.00 83.88 92 SER A N 1
ATOM 705 C CA . SER A 1 92 ? 6.921 -4.917 -1.630 1.00 83.88 92 SER A CA 1
ATOM 706 C C . SER A 1 92 ? 7.013 -5.104 -3.131 1.00 83.88 92 SER A C 1
ATOM 708 O O . SER A 1 92 ? 6.333 -5.973 -3.669 1.00 83.88 92 SER A O 1
ATOM 710 N N . THR A 1 93 ? 7.871 -4.325 -3.782 1.00 77.00 93 THR A N 1
ATOM 711 C CA . THR A 1 93 ? 8.202 -4.520 -5.194 1.00 77.00 93 THR A CA 1
ATOM 712 C C . THR A 1 93 ? 9.696 -4.744 -5.347 1.00 77.00 93 THR A C 1
ATOM 714 O O . THR A 1 93 ? 10.508 -4.138 -4.644 1.00 77.00 93 THR A O 1
ATOM 717 N N . GLU A 1 94 ? 10.057 -5.558 -6.325 1.00 69.81 94 GLU A N 1
ATOM 718 C CA . GLU A 1 94 ? 11.425 -5.697 -6.801 1.00 69.81 94 GLU A CA 1
ATOM 719 C C . GLU A 1 94 ? 11.444 -5.239 -8.259 1.00 69.81 94 GLU A C 1
ATOM 721 O O . GLU A 1 94 ? 10.663 -5.733 -9.068 1.00 69.81 94 GLU A O 1
ATOM 726 N N . ASN A 1 95 ? 12.260 -4.232 -8.581 1.00 62.50 95 ASN A N 1
ATOM 727 C CA . ASN A 1 95 ? 12.382 -3.723 -9.945 1.00 62.50 95 ASN A CA 1
ATOM 728 C C . ASN A 1 95 ? 13.816 -3.922 -10.441 1.00 62.50 95 ASN A C 1
ATOM 730 O O . ASN A 1 95 ? 14.715 -3.159 -10.096 1.00 62.50 95 ASN A O 1
ATOM 734 N N . ILE A 1 96 ? 14.011 -4.947 -11.264 1.00 58.50 96 ILE A N 1
ATOM 735 C CA . ILE A 1 96 ? 15.300 -5.304 -11.873 1.00 58.50 96 ILE A CA 1
ATOM 736 C C . ILE A 1 96 ? 15.702 -4.387 -13.043 1.00 58.50 96 ILE A C 1
ATOM 738 O O . ILE A 1 96 ? 16.858 -4.390 -13.457 1.00 58.50 96 ILE A O 1
ATOM 742 N N . THR A 1 97 ? 14.782 -3.558 -13.545 1.00 58.19 97 THR A N 1
ATOM 743 C CA . THR A 1 97 ? 14.951 -2.733 -14.758 1.00 58.19 97 THR A CA 1
ATOM 744 C C . THR A 1 97 ? 16.054 -1.679 -14.625 1.00 58.19 97 THR A C 1
ATOM 746 O O . THR A 1 97 ? 16.618 -1.250 -15.625 1.00 58.19 97 THR A O 1
ATOM 749 N N . LEU A 1 98 ? 16.399 -1.262 -13.401 1.00 54.09 98 LEU A N 1
ATOM 750 C CA . LEU A 1 98 ? 17.445 -0.258 -13.155 1.00 54.09 98 LEU A CA 1
ATOM 751 C C . LEU A 1 98 ? 18.848 -0.845 -12.936 1.00 54.09 98 LEU A C 1
ATOM 753 O O . LEU A 1 98 ? 19.808 -0.084 -12.941 1.00 54.09 98 LEU A O 1
ATOM 757 N N . ASN A 1 99 ? 18.977 -2.165 -12.772 1.00 57.59 99 ASN A N 1
ATOM 758 C CA . ASN A 1 99 ? 20.255 -2.839 -12.505 1.00 57.59 99 ASN A CA 1
ATOM 759 C C . ASN A 1 99 ? 20.579 -3.933 -13.532 1.00 57.59 99 ASN A C 1
ATOM 761 O O . ASN A 1 99 ? 21.428 -4.790 -13.286 1.00 57.59 99 ASN A O 1
ATOM 765 N N . TRP A 1 100 ? 19.899 -3.928 -14.678 1.00 62.47 100 TRP A N 1
ATOM 766 C CA . TRP A 1 100 ? 20.149 -4.911 -15.720 1.00 62.47 100 TRP A CA 1
ATOM 767 C C . TRP A 1 100 ? 21.505 -4.647 -16.385 1.00 62.47 100 TRP A C 1
ATOM 769 O O . TRP A 1 100 ? 21.681 -3.656 -17.094 1.00 62.47 100 TRP A O 1
ATOM 779 N N . TYR A 1 101 ? 22.469 -5.540 -16.164 1.00 68.81 101 TYR A N 1
ATOM 780 C CA . TYR A 1 101 ? 23.712 -5.555 -16.927 1.00 68.81 101 TYR A CA 1
ATOM 781 C C . TYR A 1 101 ? 23.426 -6.119 -18.319 1.00 68.81 101 TYR A C 1
ATOM 783 O O . TYR A 1 101 ? 23.011 -7.268 -18.454 1.00 68.81 101 TYR A O 1
ATOM 791 N N . THR A 1 102 ? 23.642 -5.325 -19.365 1.00 74.88 102 THR A N 1
ATOM 792 C CA . THR A 1 102 ? 23.355 -5.726 -20.753 1.00 74.88 102 THR A CA 1
ATOM 793 C C . THR A 1 102 ? 24.395 -6.675 -21.353 1.00 74.88 102 THR A C 1
ATOM 795 O O . THR A 1 102 ? 24.252 -7.053 -22.509 1.00 74.88 102 THR A O 1
ATOM 798 N N . GLY A 1 103 ? 25.415 -7.072 -20.585 1.00 72.75 103 GLY A N 1
ATOM 799 C CA . GLY A 1 103 ? 26.621 -7.693 -21.124 1.00 72.75 103 GLY A CA 1
ATOM 800 C C . GLY A 1 103 ? 27.650 -6.633 -21.525 1.00 72.75 103 GLY A C 1
ATOM 801 O O . GLY A 1 103 ? 27.285 -5.547 -21.972 1.00 72.75 103 GLY A O 1
ATOM 802 N N . ASN A 1 104 ? 28.927 -6.958 -21.346 1.00 65.75 104 ASN A N 1
ATOM 803 C CA . ASN A 1 104 ? 29.996 -6.447 -22.196 1.00 65.75 104 ASN A CA 1
ATOM 804 C C . ASN A 1 104 ? 30.330 -7.631 -23.090 1.00 65.75 104 ASN A C 1
ATOM 806 O O . ASN A 1 104 ? 30.592 -8.708 -22.545 1.00 65.75 104 ASN A O 1
ATOM 810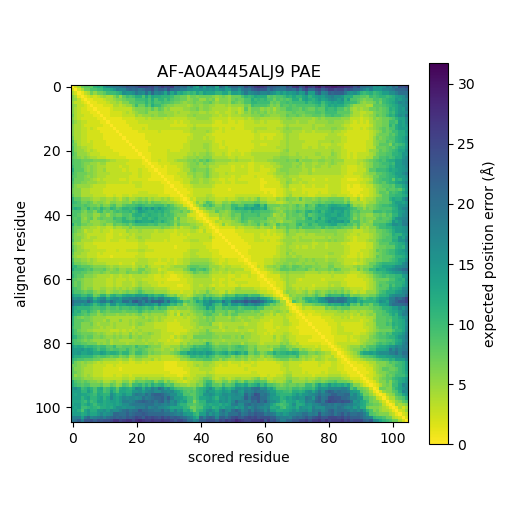 N N . ASP A 1 105 ? 30.298 -7.432 -24.400 1.00 62.25 105 ASP A N 1
ATOM 811 C CA . ASP A 1 105 ? 30.979 -8.341 -25.321 1.00 62.25 105 ASP A CA 1
ATOM 812 C C . ASP A 1 105 ? 32.482 -8.423 -24.992 1.00 62.25 105 ASP A C 1
ATOM 814 O O . ASP A 1 105 ? 33.075 -7.374 -24.630 1.00 62.25 105 ASP A O 1
#

Mean predicted aligned error: 6.87 Å